Protein AF-A0A8J1KWU6-F1 (afdb_monomer_lite)

Organism: Xenopus laevis (NCBI:txid8355)

Radius of gyration: 16.9 Å; chains: 1; bounding box: 34×45×40 Å

pLDDT: mean 70.38, std 17.35, range [33.56, 88.12]

Structure (mmCIF, N/CA/C/O backbone):
data_AF-A0A8J1KWU6-F1
#
_entry.id   AF-A0A8J1KWU6-F1
#
loop_
_atom_site.group_PDB
_atom_site.id
_atom_site.type_symbol
_atom_site.label_atom_id
_atom_site.label_alt_id
_atom_site.label_comp_id
_atom_site.label_asym_id
_atom_site.label_entity_id
_atom_site.label_seq_id
_atom_site.pdbx_PDB_ins_code
_atom_site.Cartn_x
_atom_site.Cartn_y
_atom_site.Cartn_z
_atom_site.occupancy
_atom_site.B_iso_or_equiv
_atom_site.auth_seq_id
_atom_site.auth_comp_id
_atom_site.auth_asym_id
_atom_site.auth_atom_id
_atom_site.pdbx_PDB_model_num
ATOM 1 N N . MET A 1 1 ? -2.453 -13.716 -10.017 1.00 56.38 1 MET A N 1
ATOM 2 C CA . MET A 1 1 ? -1.725 -12.436 -10.138 1.00 56.38 1 MET A CA 1
ATOM 3 C C . MET A 1 1 ? -2.757 -11.379 -10.436 1.00 56.38 1 MET A C 1
ATOM 5 O O . MET A 1 1 ? -3.770 -11.721 -11.030 1.00 56.38 1 MET A O 1
ATOM 9 N N . VAL A 1 2 ? -2.551 -10.167 -9.943 1.00 70.69 2 VAL A N 1
ATOM 10 C CA . VAL A 1 2 ? -3.489 -9.069 -10.153 1.00 70.69 2 VAL A CA 1
ATOM 11 C C . VAL A 1 2 ? -2.842 -8.108 -11.132 1.00 70.69 2 VAL A C 1
ATOM 13 O O . VAL A 1 2 ? -1.773 -7.580 -10.847 1.00 70.69 2 VAL A O 1
ATOM 16 N N . ASP A 1 3 ? -3.450 -7.941 -12.300 1.00 74.50 3 ASP A N 1
ATOM 17 C CA . ASP A 1 3 ? -2.881 -7.119 -13.368 1.00 74.50 3 ASP A CA 1
ATOM 18 C C . ASP A 1 3 ? -3.310 -5.650 -13.278 1.00 74.50 3 ASP A C 1
ATOM 20 O O . ASP A 1 3 ? -2.593 -4.798 -13.798 1.00 74.50 3 ASP A O 1
ATOM 24 N N . ASN A 1 4 ? -4.394 -5.352 -12.549 1.00 80.44 4 ASN A N 1
ATOM 25 C CA . ASN A 1 4 ? -4.962 -4.012 -12.402 1.00 80.44 4 ASN A CA 1
ATOM 26 C C . ASN A 1 4 ? -5.066 -3.581 -10.934 1.00 80.44 4 ASN A C 1
ATOM 28 O O . ASN A 1 4 ? -5.247 -4.399 -10.034 1.00 80.44 4 ASN A O 1
ATOM 32 N N . PHE A 1 5 ? -4.987 -2.273 -10.676 1.00 81.00 5 PHE A N 1
ATOM 33 C CA . PHE A 1 5 ? -5.159 -1.737 -9.322 1.00 81.00 5 PHE A CA 1
ATOM 34 C C . PHE A 1 5 ? -6.582 -1.918 -8.776 1.00 81.00 5 PHE A C 1
ATOM 36 O O . PHE A 1 5 ? -6.747 -2.086 -7.567 1.00 81.00 5 PHE A O 1
ATOM 43 N N . ASP A 1 6 ? -7.579 -1.971 -9.658 1.00 81.44 6 ASP A N 1
ATOM 44 C CA . ASP A 1 6 ? -8.992 -2.123 -9.295 1.00 81.44 6 ASP A CA 1
ATOM 45 C C . ASP A 1 6 ? -9.287 -3.479 -8.630 1.00 81.44 6 ASP A C 1
ATOM 47 O O . ASP A 1 6 ? -10.048 -3.565 -7.665 1.00 81.44 6 ASP A O 1
ATOM 51 N N . ASP A 1 7 ? -8.587 -4.534 -9.048 1.00 81.88 7 ASP A N 1
ATOM 52 C CA . ASP A 1 7 ? -8.736 -5.884 -8.492 1.00 81.88 7 ASP A CA 1
ATOM 53 C C . ASP A 1 7 ? -8.140 -6.016 -7.074 1.00 81.88 7 ASP A C 1
ATOM 55 O O . ASP A 1 7 ? -8.356 -7.015 -6.382 1.00 81.88 7 ASP A O 1
ATOM 59 N N . MET A 1 8 ? -7.386 -5.013 -6.603 1.00 77.94 8 MET A N 1
ATOM 60 C CA . MET A 1 8 ? -6.784 -5.008 -5.263 1.00 77.94 8 MET A CA 1
ATOM 61 C C . MET A 1 8 ? -7.727 -4.497 -4.163 1.00 77.94 8 MET A C 1
ATOM 63 O O . MET A 1 8 ? -7.307 -4.419 -3.009 1.00 77.94 8 MET A O 1
ATOM 67 N N . SER A 1 9 ? -8.999 -4.206 -4.485 1.00 81.19 9 SER A N 1
ATOM 68 C CA . SER A 1 9 ? -10.028 -3.770 -3.517 1.00 81.19 9 SER A CA 1
ATOM 69 C C . SER A 1 9 ? -9.594 -2.551 -2.685 1.00 81.19 9 SER A C 1
ATOM 71 O O . SER A 1 9 ? -9.759 -2.507 -1.463 1.00 81.19 9 SER A O 1
ATOM 73 N N . LEU A 1 10 ? -8.980 -1.573 -3.350 1.00 84.69 10 LEU A N 1
ATOM 74 C CA . LEU A 1 10 ? -8.478 -0.346 -2.735 1.00 84.69 10 LEU A CA 1
ATOM 75 C C . LEU A 1 10 ? -9.589 0.698 -2.582 1.00 84.69 10 LEU A C 1
ATOM 77 O O . LEU A 1 10 ? -10.556 0.712 -3.339 1.00 84.69 10 LEU A O 1
ATOM 81 N N . LYS A 1 11 ? -9.432 1.606 -1.613 1.00 86.69 11 LYS A N 1
ATOM 82 C CA . LYS A 1 11 ? -10.301 2.785 -1.480 1.00 86.69 11 LYS A CA 1
ATOM 83 C C . LYS A 1 11 ? -10.214 3.640 -2.751 1.00 86.69 11 LYS A C 1
ATOM 85 O O . LYS A 1 11 ? -9.120 3.863 -3.267 1.00 86.69 11 LYS A O 1
ATOM 90 N N . GLU A 1 12 ? -11.336 4.192 -3.212 1.00 85.50 12 GLU A N 1
ATOM 91 C CA . GLU A 1 12 ? -11.381 5.047 -4.415 1.00 85.50 12 GLU A CA 1
ATOM 92 C C . GLU A 1 12 ? -10.442 6.260 -4.320 1.00 85.50 12 GLU A C 1
ATOM 94 O O . GLU A 1 12 ? -9.789 6.636 -5.294 1.00 85.50 12 GLU A O 1
ATOM 99 N N . SER A 1 13 ? -10.309 6.842 -3.125 1.00 84.94 13 SER A N 1
ATOM 100 C CA . SER A 1 13 ? -9.370 7.937 -2.859 1.00 84.94 13 SER A CA 1
ATOM 101 C C . SER A 1 13 ? -7.911 7.529 -3.084 1.00 84.94 13 SER A C 1
ATOM 103 O O . SER A 1 13 ? -7.123 8.316 -3.610 1.00 84.94 13 SER A O 1
ATOM 105 N N . LEU A 1 14 ? -7.561 6.289 -2.735 1.00 84.69 14 LEU A N 1
ATOM 106 C CA . LEU A 1 14 ? -6.234 5.724 -2.943 1.00 84.69 14 LEU A CA 1
ATOM 107 C C . LEU A 1 14 ? -6.017 5.351 -4.416 1.00 84.69 14 LEU A C 1
ATOM 109 O O . LEU A 1 14 ? -4.969 5.677 -4.970 1.00 84.69 14 LEU A O 1
ATOM 113 N N . LEU A 1 15 ? -7.021 4.759 -5.075 1.00 85.50 15 LEU A N 1
ATOM 114 C CA . LEU A 1 15 ? -6.993 4.472 -6.517 1.00 85.50 15 LEU A CA 1
ATOM 115 C C . LEU A 1 15 ? -6.746 5.739 -7.341 1.00 85.50 15 LEU A C 1
ATOM 117 O O . LEU A 1 15 ? -5.918 5.732 -8.249 1.00 85.50 15 LEU A O 1
ATOM 121 N N . ARG A 1 16 ? -7.377 6.860 -6.971 1.00 84.88 16 ARG A N 1
ATOM 122 C CA . ARG A 1 16 ? -7.160 8.153 -7.634 1.00 84.88 16 ARG A CA 1
ATOM 123 C C . ARG A 1 16 ? -5.720 8.653 -7.509 1.00 84.88 16 ARG A C 1
ATOM 125 O O . ARG A 1 16 ? -5.194 9.220 -8.461 1.00 84.88 16 ARG A O 1
ATOM 132 N N . GLY A 1 17 ? -5.077 8.434 -6.361 1.00 83.56 17 GLY A N 1
ATOM 133 C CA . GLY A 1 17 ? -3.660 8.762 -6.167 1.00 83.56 17 GLY A CA 1
ATOM 134 C C . GLY A 1 17 ? -2.718 7.846 -6.955 1.00 83.56 17 GLY A C 1
ATOM 135 O O . GLY A 1 17 ? -1.631 8.263 -7.350 1.00 83.56 17 GLY A O 1
ATOM 136 N N . ILE A 1 18 ? -3.146 6.610 -7.215 1.00 82.19 18 ILE A N 1
ATOM 137 C CA . ILE A 1 18 ? -2.378 5.604 -7.954 1.00 82.19 18 ILE A CA 1
ATOM 138 C C . ILE A 1 18 ? -2.562 5.725 -9.475 1.00 82.19 18 ILE A C 1
ATOM 140 O O . ILE A 1 18 ? -1.732 5.212 -10.215 1.00 82.19 18 ILE A O 1
ATOM 144 N N . TYR A 1 19 ? -3.557 6.473 -9.960 1.00 70.31 19 TYR A N 1
ATOM 145 C CA . TYR A 1 19 ? -3.879 6.639 -11.390 1.00 70.31 19 TYR A CA 1
ATOM 146 C C . TYR A 1 19 ? -2.730 7.192 -12.270 1.00 70.31 19 TYR A C 1
ATOM 148 O O . TYR A 1 19 ? -2.845 7.225 -13.490 1.00 70.31 19 TYR A O 1
ATOM 156 N N . GLY A 1 20 ? -1.607 7.616 -11.678 1.00 70.94 20 GLY A N 1
ATOM 157 C CA . GLY A 1 20 ? -0.356 7.921 -12.388 1.00 70.94 20 GLY A CA 1
ATOM 158 C C . GLY A 1 20 ? 0.530 6.703 -12.706 1.00 70.94 20 GLY A C 1
ATOM 159 O O . GLY A 1 20 ? 1.592 6.871 -13.300 1.00 70.94 20 GLY A O 1
ATOM 160 N N . PHE A 1 21 ? 0.130 5.492 -12.306 1.00 75.38 21 PHE A N 1
ATOM 161 C CA . PHE A 1 21 ? 0.843 4.238 -12.548 1.00 75.38 21 PHE A CA 1
ATOM 162 C C . PHE A 1 21 ? -0.046 3.275 -13.344 1.00 75.38 21 PHE A C 1
ATOM 164 O O . PHE A 1 21 ? -1.099 2.867 -12.867 1.00 75.38 21 PHE A O 1
ATOM 171 N N . GLU A 1 22 ? 0.392 2.872 -14.539 1.00 71.81 22 GLU A N 1
ATOM 172 C CA . GLU A 1 22 ? -0.413 2.015 -15.427 1.00 71.81 22 GLU A CA 1
ATOM 173 C C . GLU A 1 22 ? -0.501 0.555 -14.961 1.00 71.81 22 GLU A C 1
ATOM 175 O O . GLU A 1 22 ? -1.536 -0.081 -15.133 1.00 71.81 22 GLU A O 1
ATOM 180 N N . LYS A 1 23 ? 0.569 0.001 -14.367 1.00 81.25 23 LYS A N 1
ATOM 181 C CA . LYS A 1 23 ? 0.607 -1.411 -13.953 1.00 81.25 23 LYS A CA 1
ATOM 182 C C . LYS A 1 23 ? 1.258 -1.597 -12.577 1.00 81.25 23 LYS A C 1
ATOM 184 O O . LYS A 1 23 ? 2.349 -1.062 -12.354 1.00 81.25 23 LYS A O 1
ATOM 189 N N . PRO A 1 24 ? 0.657 -2.385 -11.661 1.00 81.88 24 PRO A N 1
ATOM 190 C CA . PRO A 1 24 ? 1.278 -2.703 -10.381 1.00 81.88 24 PRO A CA 1
ATOM 191 C C . PRO A 1 24 ? 2.558 -3.521 -10.572 1.00 81.88 24 PRO A C 1
ATOM 193 O O . PRO A 1 24 ? 2.605 -4.477 -11.355 1.00 81.88 24 PRO A O 1
ATOM 196 N N . SER A 1 25 ? 3.597 -3.182 -9.807 1.00 84.12 25 SER A N 1
ATOM 197 C CA . SER A 1 25 ? 4.847 -3.943 -9.783 1.00 84.12 25 SER A CA 1
ATOM 198 C C . SER A 1 25 ? 4.624 -5.357 -9.237 1.00 84.12 25 SER A C 1
ATOM 200 O O . SER A 1 25 ? 3.723 -5.593 -8.432 1.00 84.12 25 SER A O 1
ATOM 202 N N . ALA A 1 26 ? 5.495 -6.308 -9.587 1.00 83.12 26 ALA A N 1
ATOM 203 C CA . ALA A 1 26 ? 5.401 -7.685 -9.088 1.00 83.12 26 ALA A CA 1
ATOM 204 C C . ALA A 1 26 ? 5.380 -7.786 -7.545 1.00 83.12 26 ALA A C 1
ATOM 206 O O . ALA A 1 26 ? 4.800 -8.722 -6.996 1.00 83.12 26 ALA A O 1
ATOM 207 N N . MET A 1 27 ? 5.993 -6.828 -6.838 1.00 83.75 27 MET A N 1
ATOM 208 C CA . MET A 1 27 ? 5.911 -6.735 -5.376 1.00 83.75 27 MET A CA 1
ATOM 209 C C . MET A 1 27 ? 4.536 -6.228 -4.921 1.00 83.75 27 MET A C 1
ATOM 211 O O . MET A 1 27 ? 3.929 -6.845 -4.053 1.00 83.75 27 MET A O 1
ATOM 215 N N . GLN A 1 28 ? 4.007 -5.167 -5.538 1.00 83.00 28 GLN A N 1
ATOM 216 C CA . GLN A 1 28 ? 2.680 -4.627 -5.214 1.00 83.00 28 GLN A CA 1
ATOM 217 C C . GLN A 1 28 ? 1.576 -5.674 -5.415 1.00 83.00 28 GLN A C 1
ATOM 219 O O . GLN A 1 28 ? 0.736 -5.855 -4.538 1.00 83.00 28 GLN A O 1
ATOM 224 N N . GLN A 1 29 ? 1.642 -6.445 -6.505 1.00 84.94 29 GLN A N 1
ATOM 225 C CA . GLN A 1 29 ? 0.694 -7.534 -6.778 1.00 84.94 29 GLN A CA 1
ATOM 226 C C . GLN A 1 29 ? 0.711 -8.629 -5.703 1.00 84.94 29 GLN A C 1
ATOM 228 O O . GLN A 1 29 ? -0.308 -9.259 -5.429 1.00 84.94 29 GLN A O 1
ATOM 233 N N . ARG A 1 30 ? 1.873 -8.880 -5.089 1.00 82.19 30 ARG A N 1
ATOM 234 C CA . ARG A 1 30 ? 2.035 -9.866 -4.007 1.00 82.19 30 ARG A CA 1
ATOM 235 C C . ARG A 1 30 ? 1.699 -9.303 -2.630 1.00 82.19 30 ARG A C 1
ATOM 237 O O . ARG A 1 30 ? 1.596 -10.071 -1.681 1.00 82.19 30 ARG A O 1
ATOM 244 N N . ALA A 1 31 ? 1.512 -7.992 -2.516 1.00 81.12 31 ALA A N 1
ATOM 245 C CA . ALA A 1 31 ? 1.278 -7.300 -1.256 1.00 81.12 31 ALA A CA 1
ATOM 246 C C . ALA A 1 31 ? -0.199 -7.011 -0.957 1.00 81.12 31 ALA A C 1
ATOM 248 O O . ALA A 1 31 ? -0.513 -6.369 0.041 1.00 81.12 31 ALA A O 1
ATOM 249 N N . ILE A 1 32 ? -1.115 -7.552 -1.762 1.00 80.81 32 ILE A N 1
ATOM 250 C CA . ILE A 1 32 ? -2.550 -7.643 -1.457 1.00 80.81 32 ILE A CA 1
ATOM 251 C C . ILE A 1 32 ? -2.836 -8.085 -0.007 1.00 80.81 32 ILE A C 1
ATOM 253 O O . ILE A 1 32 ? -3.697 -7.475 0.626 1.00 80.81 32 ILE A O 1
ATOM 257 N N . PRO A 1 33 ? -2.151 -9.091 0.579 1.00 78.81 33 PRO A N 1
ATOM 258 C CA . PRO A 1 33 ? -2.358 -9.427 1.987 1.00 78.81 33 PRO A CA 1
ATOM 259 C C . PRO A 1 33 ? -2.013 -8.278 2.953 1.00 78.81 33 PRO A C 1
ATOM 261 O O . PRO A 1 33 ? -2.744 -8.085 3.921 1.00 78.81 33 PRO A O 1
ATOM 264 N N . CYS A 1 34 ? -0.993 -7.459 2.673 1.00 82.19 34 CYS A N 1
ATOM 265 C CA . CYS A 1 34 ? -0.658 -6.286 3.497 1.00 82.19 34 CYS A CA 1
ATOM 266 C C . CYS A 1 34 ? -1.788 -5.245 3.480 1.00 82.19 34 CYS A C 1
ATOM 268 O O . CYS A 1 34 ? -2.137 -4.655 4.501 1.00 82.19 34 CYS A O 1
ATOM 270 N N . ILE A 1 35 ? -2.385 -5.047 2.303 1.00 82.19 35 ILE A N 1
ATOM 271 C CA . ILE A 1 35 ? -3.479 -4.098 2.059 1.00 82.19 35 ILE A CA 1
ATOM 272 C C . ILE A 1 35 ? -4.744 -4.516 2.823 1.00 82.19 35 ILE A C 1
ATOM 274 O O . ILE A 1 35 ? -5.492 -3.667 3.300 1.00 82.19 35 ILE A O 1
ATOM 278 N N . LYS A 1 36 ? -4.950 -5.825 3.002 1.00 82.12 36 LYS A N 1
ATOM 279 C CA . LYS A 1 36 ? -6.047 -6.394 3.800 1.00 82.12 36 LYS A CA 1
ATOM 280 C C . LYS A 1 36 ? -5.813 -6.338 5.316 1.00 82.12 36 LYS A C 1
ATOM 282 O O . LYS A 1 36 ? -6.698 -6.739 6.064 1.00 82.12 36 LYS A O 1
ATOM 287 N N . GLY A 1 37 ? -4.653 -5.858 5.771 1.00 81.75 37 GLY A N 1
ATOM 288 C CA . GLY A 1 37 ? -4.324 -5.760 7.196 1.00 81.75 37 GLY A CA 1
ATOM 289 C C . GLY A 1 37 ? -3.748 -7.036 7.811 1.00 81.75 37 GLY A C 1
ATOM 290 O O . GLY A 1 37 ? -3.741 -7.160 9.031 1.00 81.75 37 GLY A O 1
ATOM 291 N N . TYR A 1 38 ? -3.270 -7.982 6.997 1.00 82.75 38 TYR A N 1
ATOM 292 C CA . TYR A 1 38 ? -2.531 -9.135 7.510 1.00 82.75 38 TYR A CA 1
ATOM 293 C C . TYR A 1 38 ? -1.067 -8.777 7.775 1.00 82.75 38 TYR A C 1
ATOM 295 O O . TYR A 1 38 ? -0.462 -7.994 7.039 1.00 82.75 38 TYR A O 1
ATOM 303 N N . ASP A 1 39 ? -0.481 -9.425 8.779 1.00 84.25 39 ASP A N 1
ATOM 304 C CA . ASP A 1 39 ? 0.960 -9.382 9.006 1.00 84.25 39 ASP A CA 1
ATOM 305 C C . ASP A 1 39 ? 1.684 -10.133 7.886 1.00 84.25 39 ASP A C 1
ATOM 307 O O . ASP A 1 39 ? 1.450 -11.319 7.643 1.00 84.25 39 ASP A O 1
ATOM 311 N N . VAL A 1 40 ? 2.579 -9.435 7.189 1.00 83.25 40 VAL A N 1
ATOM 312 C CA . VAL A 1 40 ? 3.299 -9.973 6.033 1.00 83.25 40 VAL A CA 1
ATOM 313 C C . VAL A 1 40 ? 4.770 -9.604 6.125 1.00 83.25 40 VAL A C 1
ATOM 315 O O . VAL A 1 40 ? 5.133 -8.444 6.314 1.00 83.25 40 VAL A O 1
ATOM 318 N N . ILE A 1 41 ? 5.632 -10.596 5.912 1.00 83.69 41 ILE A N 1
ATOM 319 C CA . ILE A 1 41 ? 7.061 -10.381 5.691 1.00 83.69 41 ILE A CA 1
ATOM 320 C C . ILE A 1 41 ? 7.296 -10.410 4.183 1.00 83.69 41 ILE A C 1
ATOM 322 O O . ILE A 1 41 ? 7.214 -11.462 3.553 1.00 83.69 41 ILE A O 1
ATOM 326 N N . ALA A 1 42 ? 7.584 -9.249 3.599 1.00 80.44 42 ALA A N 1
ATOM 327 C CA . ALA A 1 42 ? 7.859 -9.114 2.174 1.00 80.44 42 ALA A CA 1
ATOM 328 C C . ALA A 1 42 ? 9.347 -8.827 1.931 1.00 80.44 42 ALA A C 1
ATOM 330 O O . ALA A 1 42 ? 9.898 -7.851 2.443 1.00 80.44 42 ALA A O 1
ATOM 331 N N . GLN A 1 43 ? 9.997 -9.650 1.106 1.00 85.31 43 GLN A N 1
ATOM 332 C CA . GLN A 1 43 ? 11.367 -9.427 0.643 1.00 85.31 43 GLN A CA 1
ATOM 333 C C . GLN 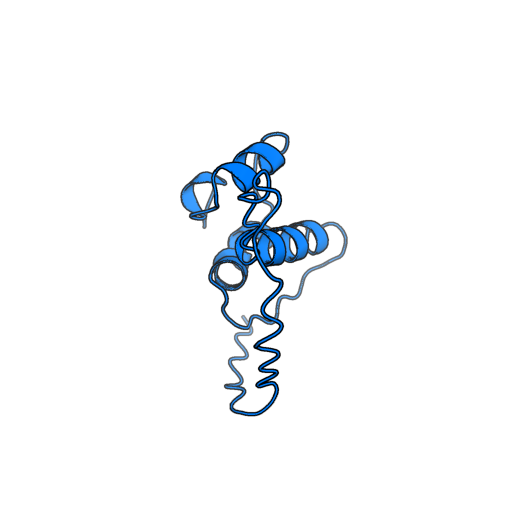A 1 43 ? 11.377 -9.142 -0.858 1.00 85.31 43 GLN A C 1
ATOM 335 O O . GLN A 1 43 ? 10.783 -9.870 -1.648 1.00 85.31 43 GLN A O 1
ATOM 340 N N . ALA A 1 44 ? 12.072 -8.080 -1.265 1.00 82.56 44 ALA A N 1
ATOM 341 C CA . ALA A 1 44 ? 12.399 -7.853 -2.669 1.00 82.56 44 ALA A CA 1
ATOM 342 C C . ALA A 1 44 ? 13.647 -7.001 -2.845 1.00 82.56 44 ALA A C 1
ATOM 344 O O . ALA A 1 44 ? 14.040 -6.235 -1.962 1.00 82.56 44 ALA A O 1
ATOM 345 N N . GLN A 1 45 ? 14.207 -7.076 -4.048 1.00 84.75 45 GLN A N 1
ATOM 346 C CA . GLN A 1 45 ? 15.340 -6.280 -4.503 1.00 84.75 45 GLN A CA 1
ATOM 347 C C . GLN A 1 45 ? 15.029 -4.771 -4.512 1.00 84.75 45 GLN A C 1
ATOM 349 O O . GLN A 1 45 ? 13.865 -4.357 -4.505 1.00 84.75 45 GLN A O 1
ATOM 354 N N . SER A 1 46 ? 16.058 -3.921 -4.467 1.00 83.75 46 SER A N 1
ATOM 355 C CA . SER A 1 46 ? 15.893 -2.467 -4.624 1.00 83.75 46 SER A CA 1
ATOM 356 C C . SER A 1 46 ? 15.201 -2.120 -5.953 1.00 83.75 46 SER A C 1
ATOM 358 O O . SER A 1 46 ? 15.305 -2.874 -6.913 1.00 83.75 46 SER A O 1
ATOM 360 N N . GLY A 1 47 ? 14.444 -1.018 -5.991 1.00 78.94 47 GLY A N 1
ATOM 361 C CA . GLY A 1 47 ? 13.722 -0.573 -7.195 1.00 78.94 47 GLY A CA 1
ATOM 362 C C . GLY A 1 47 ? 12.403 -1.298 -7.507 1.00 78.94 47 GLY A C 1
ATOM 363 O O . GLY A 1 47 ? 11.737 -0.959 -8.473 1.00 78.94 47 GLY A O 1
ATOM 364 N N . THR A 1 48 ? 11.967 -2.254 -6.681 1.00 79.69 48 THR A N 1
ATOM 365 C CA . THR A 1 48 ? 10.749 -3.064 -6.930 1.00 79.69 48 THR A CA 1
ATOM 366 C C . THR A 1 48 ? 9.444 -2.470 -6.378 1.00 79.69 48 THR A C 1
ATOM 368 O O . THR A 1 48 ? 8.397 -3.110 -6.444 1.00 79.69 48 THR A O 1
ATOM 371 N N . GLY A 1 49 ? 9.471 -1.253 -5.823 1.00 78.94 49 GLY A N 1
ATOM 372 C CA . GLY A 1 49 ? 8.261 -0.575 -5.332 1.00 78.94 49 GLY A CA 1
ATOM 373 C C . GLY A 1 49 ? 7.818 -0.945 -3.908 1.00 78.94 49 GLY A C 1
ATOM 374 O O . GLY A 1 49 ? 6.662 -0.722 -3.552 1.00 78.94 49 GLY A O 1
ATOM 375 N N . LYS A 1 50 ? 8.721 -1.475 -3.064 1.00 86.62 50 LYS A N 1
ATOM 376 C CA . LYS A 1 50 ? 8.443 -1.776 -1.639 1.00 86.62 50 LYS A CA 1
ATOM 377 C C . LYS A 1 50 ? 7.910 -0.566 -0.864 1.00 86.62 50 LYS A C 1
ATOM 379 O O . LYS A 1 50 ? 6.961 -0.707 -0.104 1.00 86.62 50 LYS A O 1
ATOM 384 N N . THR A 1 51 ? 8.483 0.618 -1.089 1.00 87.00 51 THR A N 1
ATOM 385 C CA . THR A 1 51 ? 8.058 1.858 -0.421 1.00 87.00 51 THR A CA 1
ATOM 386 C C . THR A 1 51 ? 6.612 2.199 -0.757 1.00 87.00 51 THR A C 1
ATOM 388 O O . THR A 1 51 ? 5.797 2.315 0.146 1.00 87.00 51 THR A O 1
ATOM 391 N N . ALA A 1 52 ? 6.268 2.256 -2.048 1.00 85.19 52 ALA A N 1
ATOM 392 C CA . ALA A 1 52 ? 4.901 2.529 -2.494 1.00 85.19 52 ALA A CA 1
ATOM 393 C C . ALA A 1 52 ? 3.909 1.487 -1.958 1.00 85.19 52 ALA A C 1
ATOM 395 O O . ALA A 1 52 ? 2.818 1.826 -1.521 1.00 85.19 52 ALA A O 1
ATOM 396 N N . THR A 1 53 ? 4.317 0.218 -1.934 1.00 85.62 53 THR A N 1
ATOM 397 C CA . THR A 1 53 ? 3.522 -0.879 -1.370 1.00 85.62 53 THR A CA 1
ATOM 398 C C . THR A 1 53 ? 3.210 -0.663 0.113 1.00 85.62 53 THR A C 1
ATOM 400 O O . THR A 1 53 ? 2.062 -0.798 0.538 1.00 85.62 53 THR A O 1
ATOM 403 N N . PHE A 1 54 ? 4.226 -0.309 0.900 1.00 86.06 54 PHE A N 1
ATOM 404 C CA . PHE A 1 54 ? 4.086 -0.068 2.332 1.00 86.06 54 PHE A CA 1
ATOM 405 C C . PHE A 1 54 ? 3.230 1.172 2.610 1.00 86.06 54 PHE A C 1
ATOM 407 O O . PHE A 1 54 ? 2.291 1.109 3.399 1.00 86.06 54 PHE A O 1
ATOM 414 N N . THR A 1 55 ? 3.483 2.270 1.894 1.00 88.12 55 THR A N 1
ATOM 415 C CA . THR A 1 55 ? 2.691 3.500 1.988 1.00 88.12 55 THR A CA 1
ATOM 416 C C . THR A 1 55 ? 1.225 3.253 1.634 1.00 88.12 55 THR A C 1
ATOM 418 O O . THR A 1 55 ? 0.351 3.634 2.404 1.00 88.12 55 THR A O 1
ATOM 421 N N . ASN A 1 56 ? 0.943 2.555 0.529 1.00 86.38 56 ASN A N 1
ATOM 422 C CA . ASN A 1 56 ? -0.427 2.228 0.125 1.00 86.38 56 ASN A CA 1
ATOM 423 C C . ASN A 1 56 ? -1.131 1.342 1.158 1.00 86.38 56 ASN A C 1
ATOM 425 O O . ASN A 1 56 ? -2.305 1.557 1.439 1.00 86.38 56 ASN A O 1
ATOM 429 N N . SER A 1 57 ? -0.415 0.386 1.759 1.00 86.25 57 SER A N 1
ATOM 430 C CA . SER A 1 57 ? -0.976 -0.479 2.806 1.00 86.25 57 SER A CA 1
ATOM 431 C C . SER A 1 57 ? -1.383 0.327 4.043 1.00 86.25 57 SER A C 1
ATOM 433 O O . SER A 1 57 ? -2.467 0.118 4.578 1.00 86.25 57 SER A O 1
ATOM 435 N N . ILE A 1 58 ? -0.559 1.294 4.460 1.00 86.88 58 ILE A N 1
ATOM 436 C CA . ILE A 1 58 ? -0.890 2.195 5.573 1.00 86.88 58 ILE A CA 1
ATOM 437 C C . ILE A 1 58 ? -2.078 3.088 5.209 1.00 86.88 58 ILE A C 1
ATOM 439 O O . ILE A 1 58 ? -3.041 3.160 5.965 1.00 86.88 58 ILE A O 1
ATOM 443 N N . LEU A 1 59 ? -2.038 3.745 4.047 1.00 86.38 59 LEU A N 1
ATOM 444 C CA . LEU A 1 59 ? -3.107 4.644 3.599 1.00 86.38 59 LEU A CA 1
ATOM 445 C C . LEU A 1 59 ? -4.452 3.922 3.459 1.00 86.38 59 LEU A C 1
ATOM 447 O O . LEU A 1 59 ? -5.489 4.500 3.770 1.00 86.38 59 LEU A O 1
ATOM 451 N N . GLN A 1 60 ? -4.441 2.655 3.043 1.00 87.56 60 GLN A N 1
ATOM 452 C CA . GLN A 1 60 ? -5.647 1.835 2.984 1.00 87.56 60 GLN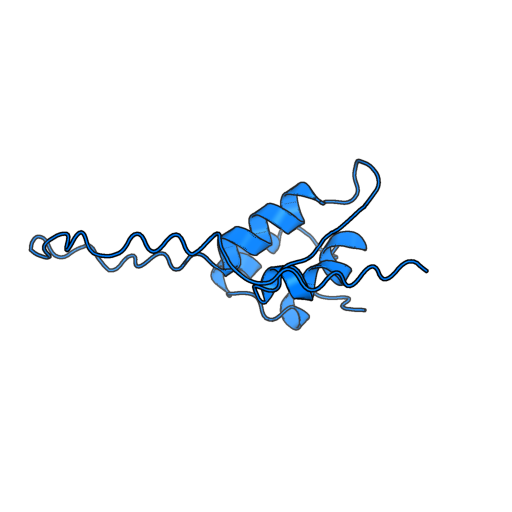 A CA 1
ATOM 453 C C . GLN A 1 60 ? -6.255 1.619 4.377 1.00 87.56 60 GLN A C 1
ATOM 455 O O . GLN A 1 60 ? -7.477 1.652 4.519 1.00 87.56 60 GLN A O 1
ATOM 460 N N . GLN A 1 61 ? -5.426 1.417 5.402 1.00 85.38 61 GLN A N 1
ATOM 461 C CA . GLN A 1 61 ? -5.883 1.199 6.778 1.00 85.38 61 GLN A CA 1
ATOM 462 C C . GLN A 1 61 ? -6.285 2.496 7.488 1.00 85.38 61 GLN A C 1
ATOM 464 O O . GLN A 1 61 ? -7.089 2.458 8.414 1.00 85.38 61 GLN A O 1
ATOM 469 N N . LEU A 1 62 ? -5.771 3.647 7.052 1.0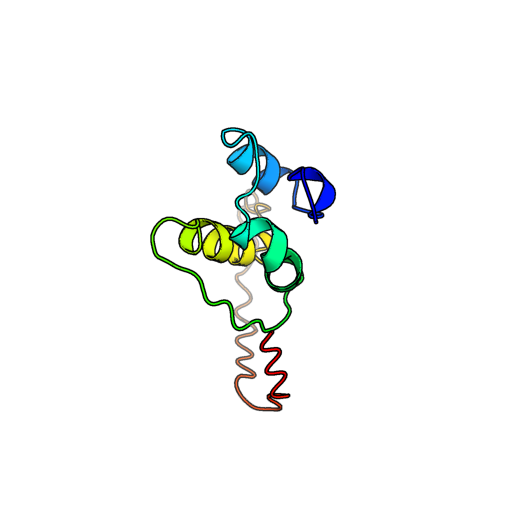0 85.56 62 LEU A N 1
ATOM 470 C CA . LEU A 1 62 ? -6.150 4.935 7.622 1.00 85.56 62 LEU A CA 1
ATOM 471 C C . LEU A 1 62 ? -7.591 5.301 7.241 1.00 85.56 62 LEU A C 1
ATOM 473 O O . LEU A 1 62 ? -7.963 5.383 6.066 1.00 85.56 62 LEU A O 1
ATOM 477 N N . GLU A 1 63 ? -8.411 5.546 8.255 1.00 76.12 63 GLU A N 1
ATOM 478 C CA . GLU A 1 63 ? -9.697 6.224 8.125 1.00 76.12 63 GLU A CA 1
ATOM 479 C C . GLU A 1 63 ? -9.497 7.680 8.530 1.00 76.12 63 GLU A C 1
ATOM 481 O O . GLU A 1 63 ? -9.274 7.996 9.697 1.00 76.12 63 GLU A O 1
ATOM 486 N N . ILE A 1 64 ? -9.499 8.567 7.536 1.00 73.38 64 ILE A N 1
ATOM 487 C CA . ILE A 1 64 ? -9.430 10.005 7.774 1.00 73.38 64 ILE A CA 1
ATOM 488 C C . ILE A 1 64 ? -10.870 10.494 7.833 1.00 73.38 64 ILE A C 1
ATOM 490 O O . ILE A 1 64 ? -11.516 10.689 6.804 1.00 73.38 64 ILE A O 1
ATOM 494 N N . ASP A 1 65 ? -11.376 10.646 9.049 1.00 66.44 65 ASP A N 1
ATOM 495 C CA . ASP A 1 65 ? -12.693 11.214 9.292 1.00 66.44 65 ASP A CA 1
ATOM 496 C C . ASP A 1 65 ? -12.601 12.740 9.119 1.00 66.44 65 ASP A C 1
ATOM 498 O O . ASP A 1 65 ? -12.200 13.473 10.020 1.00 66.44 65 ASP A O 1
ATOM 502 N N . LEU A 1 66 ? -12.885 13.226 7.908 1.00 62.66 66 LEU A N 1
ATOM 503 C CA . LEU A 1 66 ? -12.853 14.656 7.559 1.00 62.66 66 LEU A CA 1
ATOM 504 C C . LEU A 1 66 ? -14.129 15.398 8.003 1.00 62.66 66 LEU A C 1
ATOM 506 O O . LEU A 1 66 ? -14.450 16.459 7.476 1.00 62.66 66 LEU A O 1
ATOM 510 N N . SER A 1 67 ? -14.872 14.866 8.973 1.00 53.09 67 SER A N 1
ATOM 511 C CA . SER A 1 67 ? -16.154 15.410 9.439 1.00 53.09 67 SER A CA 1
ATOM 512 C C . SER A 1 67 ? -16.048 16.675 10.309 1.00 53.09 67 SER A C 1
ATOM 514 O O . SER A 1 67 ? -17.054 17.152 10.836 1.00 53.09 67 SER A O 1
ATOM 516 N N . THR A 1 68 ? -14.873 17.294 10.436 1.00 51.53 68 THR A N 1
ATOM 517 C CA . THR A 1 68 ? -14.716 18.543 11.191 1.00 51.53 68 THR A CA 1
ATOM 518 C C . THR A 1 68 ? -14.769 19.771 10.290 1.00 51.53 68 THR A C 1
ATOM 520 O O . THR A 1 68 ? -13.745 20.378 10.007 1.00 51.53 68 THR A O 1
ATOM 523 N N . ASP A 1 69 ? -15.990 20.166 9.938 1.00 54.56 69 ASP A N 1
ATOM 524 C CA . ASP A 1 69 ? -16.397 21.574 9.985 1.00 54.56 69 ASP A CA 1
ATOM 525 C C . ASP A 1 69 ? -17.735 21.667 10.736 1.00 54.56 69 ASP A C 1
ATOM 527 O O . ASP A 1 69 ? -18.815 21.933 10.215 1.00 54.56 69 ASP A O 1
ATOM 531 N N . SER A 1 70 ? -17.660 21.376 12.032 1.00 52.38 70 SER A N 1
ATOM 532 C CA . SER A 1 70 ? -18.624 21.830 13.031 1.00 52.38 70 SER A CA 1
ATOM 533 C C . SER A 1 70 ? -17.825 22.287 14.255 1.00 52.38 70 SER A C 1
ATOM 535 O O . SER A 1 70 ? -17.107 21.470 14.840 1.00 52.38 70 SER A O 1
ATOM 537 N N . PRO A 1 71 ? -17.897 23.571 14.660 1.00 50.47 71 PRO A N 1
ATOM 538 C CA . PRO A 1 71 ? -17.088 24.122 15.747 1.00 50.47 71 PRO A CA 1
ATOM 539 C C . PRO A 1 71 ? -17.660 23.724 17.121 1.00 50.47 71 PRO A C 1
ATOM 541 O O . PRO A 1 71 ? -18.121 24.568 17.885 1.00 50.47 71 PRO A O 1
ATOM 544 N N . GLY A 1 72 ? -17.682 22.424 17.439 1.00 49.84 72 GLY A N 1
ATOM 545 C CA . GLY A 1 72 ? -18.312 21.948 18.680 1.00 49.84 72 GLY A CA 1
ATOM 546 C C . GLY A 1 72 ? -18.132 20.478 19.082 1.00 49.84 72 GLY A C 1
ATOM 547 O O . GLY A 1 72 ? -18.801 20.039 20.015 1.00 49.84 72 GLY A O 1
ATOM 548 N N . GLY A 1 73 ? -17.260 19.698 18.438 1.00 39.44 73 GLY A N 1
ATOM 549 C CA . GLY A 1 73 ? -17.064 18.278 18.765 1.00 39.44 73 GLY A CA 1
ATOM 550 C C . GLY A 1 73 ? -15.823 18.031 19.622 1.00 39.44 73 GLY A C 1
ATOM 551 O O . GLY A 1 73 ? -14.703 18.160 19.145 1.00 39.44 73 GLY A O 1
ATOM 552 N N . ARG A 1 74 ? -16.011 17.675 20.896 1.00 40.00 74 ARG A N 1
ATOM 553 C CA . ARG A 1 74 ? -14.938 17.345 21.848 1.00 40.00 74 ARG A CA 1
ATOM 554 C C . ARG A 1 74 ? -14.041 16.227 21.312 1.00 40.00 74 ARG A C 1
ATOM 556 O O . ARG A 1 74 ? -14.527 15.146 20.993 1.00 40.00 74 ARG A O 1
ATOM 563 N N . LEU A 1 75 ? -12.729 16.454 21.356 1.00 47.62 75 LEU A N 1
ATOM 564 C CA . LEU A 1 75 ? -11.722 15.395 21.363 1.00 47.62 75 LEU A CA 1
ATOM 565 C C . LEU A 1 75 ? -11.994 14.474 22.561 1.00 47.62 75 LEU A C 1
ATOM 567 O O . LEU A 1 75 ? -11.568 14.752 23.681 1.00 47.62 75 LEU A O 1
ATOM 571 N N . SER A 1 76 ? -12.697 13.365 22.339 1.00 49.94 76 SER A N 1
ATOM 572 C CA . SER A 1 76 ? -12.580 12.218 23.232 1.00 49.94 76 SER A CA 1
ATOM 573 C C . SER A 1 76 ? -11.252 11.546 22.907 1.00 49.94 76 SER A C 1
ATOM 575 O O . SER A 1 76 ? -11.187 10.637 22.082 1.00 49.94 76 SER A O 1
ATOM 577 N N . GLN A 1 77 ? -10.179 11.982 23.574 1.00 53.16 77 GLN A N 1
ATOM 578 C CA . GLN A 1 77 ? -9.067 11.078 23.865 1.00 53.16 77 GLN A CA 1
ATOM 579 C C . GLN A 1 77 ? -9.695 9.799 24.418 1.00 53.16 77 GLN A C 1
ATOM 581 O O . GLN A 1 77 ? -10.310 9.914 25.465 1.00 53.16 77 GLN A O 1
ATOM 586 N N . ASN A 1 78 ? -9.669 8.667 23.699 1.00 47.00 78 ASN A N 1
ATOM 587 C CA . ASN A 1 78 ? -9.892 7.308 24.231 1.00 47.00 78 ASN A CA 1
ATOM 588 C C . ASN A 1 78 ? -9.799 6.229 23.130 1.00 47.00 78 ASN A C 1
ATOM 590 O O . ASN A 1 78 ? -10.807 5.645 22.733 1.00 47.00 78 ASN A O 1
ATOM 594 N N . ARG A 1 79 ? -8.577 5.915 22.681 1.00 39.34 79 ARG A N 1
ATOM 595 C CA . ARG A 1 79 ? -7.955 4.584 22.871 1.00 39.34 79 ARG A CA 1
ATOM 596 C C . ARG A 1 79 ? -6.673 4.456 22.052 1.00 39.34 79 ARG A C 1
ATOM 598 O O . ARG A 1 79 ? -6.668 4.035 20.904 1.00 39.34 79 ARG A O 1
ATOM 605 N N . CYS A 1 80 ? -5.560 4.716 22.728 1.00 43.41 80 CYS A N 1
ATOM 606 C CA . CYS A 1 80 ? -4.402 3.855 22.568 1.00 43.41 80 CYS A CA 1
ATOM 607 C C . CYS A 1 80 ? -4.813 2.465 23.078 1.00 43.41 80 CYS A C 1
ATOM 609 O O . CYS A 1 80 ? -5.058 2.291 24.270 1.00 43.41 80 CYS A O 1
ATOM 611 N N . THR A 1 81 ? -4.920 1.484 22.187 1.00 46.53 81 THR A N 1
ATOM 612 C CA . THR A 1 81 ? -4.721 0.082 22.564 1.00 46.53 81 THR A CA 1
ATOM 613 C C . THR A 1 81 ? -3.626 -0.481 21.682 1.00 46.53 81 THR A C 1
ATOM 615 O O . THR A 1 81 ? -3.877 -1.173 20.697 1.00 46.53 81 THR A O 1
ATOM 618 N N . THR A 1 82 ? -2.388 -0.165 22.052 1.00 40.72 82 THR A N 1
ATOM 619 C CA . THR A 1 82 ? -1.237 -1.002 21.732 1.00 40.72 82 THR A CA 1
ATOM 620 C C . THR A 1 82 ? -1.514 -2.402 22.275 1.00 40.72 82 THR A C 1
ATOM 622 O O . THR A 1 82 ? -1.384 -2.644 23.468 1.00 40.72 82 THR A O 1
ATOM 625 N N . ASN A 1 83 ? -1.893 -3.327 21.397 1.00 51.12 83 ASN A N 1
ATOM 626 C CA . ASN A 1 83 ? -1.790 -4.763 21.646 1.00 51.12 83 ASN A CA 1
ATOM 627 C C . ASN A 1 83 ? -0.630 -5.329 20.814 1.00 51.12 83 ASN A C 1
ATOM 629 O O . ASN A 1 83 ? -0.782 -6.302 20.084 1.00 51.12 83 ASN A O 1
ATOM 633 N N . TYR A 1 84 ? 0.557 -4.724 20.934 1.00 42.09 84 TYR A N 1
ATOM 634 C CA . TYR A 1 84 ? 1.804 -5.400 20.574 1.00 42.09 84 TYR A CA 1
ATOM 635 C C . TYR A 1 84 ? 2.125 -6.408 21.677 1.00 42.09 84 TYR A C 1
ATOM 637 O O . TYR A 1 84 ? 2.859 -6.128 22.620 1.00 42.09 84 TYR A O 1
ATOM 645 N N . GLY A 1 85 ? 1.491 -7.575 21.592 1.00 51.28 85 GLY A N 1
ATOM 646 C CA . GLY A 1 85 ? 1.694 -8.643 22.557 1.00 51.28 85 GLY A CA 1
ATOM 647 C C . GLY A 1 85 ? 0.610 -9.705 22.514 1.00 51.28 85 GLY A C 1
ATOM 648 O O . GLY A 1 85 ? -0.145 -9.809 23.474 1.00 51.28 85 GLY A O 1
ATOM 649 N N . LYS A 1 86 ? 0.545 -10.494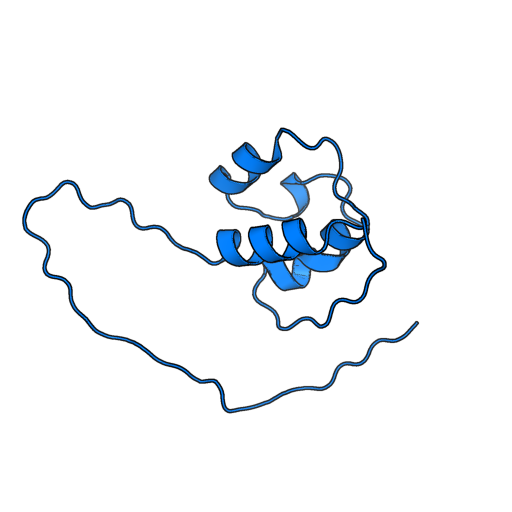 21.43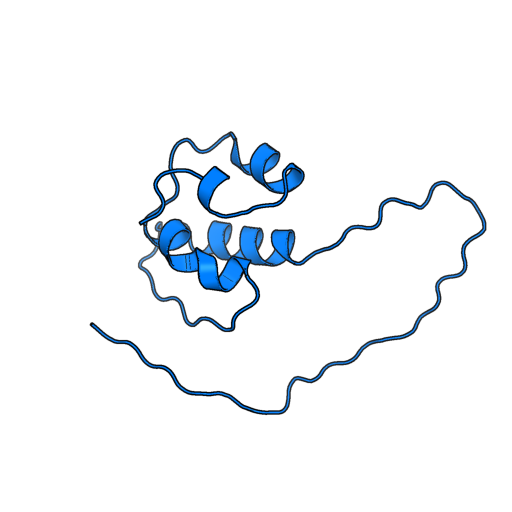0 1.00 50.69 86 LYS A N 1
ATOM 650 C CA . LYS A 1 86 ? 0.332 -11.959 21.449 1.00 50.69 86 LYS A CA 1
ATOM 651 C C . LYS A 1 86 ? 0.155 -12.514 20.028 1.00 50.69 86 LYS A C 1
ATOM 653 O O . LYS A 1 86 ? -0.682 -12.044 19.276 1.00 50.69 86 LYS A O 1
ATOM 658 N N . HIS A 1 87 ? 0.903 -13.590 19.770 1.00 41.41 87 HIS A N 1
ATOM 659 C CA . HIS A 1 87 ? 0.806 -14.535 18.649 1.00 41.41 87 HIS A CA 1
ATOM 660 C C . HIS A 1 87 ? 1.381 -14.104 17.291 1.00 41.41 87 HIS A C 1
ATOM 662 O O . HIS A 1 87 ? 0.683 -13.648 16.401 1.00 41.41 87 HIS A O 1
ATOM 668 N N . ILE A 1 88 ? 2.675 -14.399 17.122 1.00 50.00 88 ILE A N 1
ATOM 669 C CA . ILE A 1 88 ? 3.324 -14.603 15.822 1.00 50.00 88 ILE A CA 1
ATOM 670 C C . ILE A 1 88 ? 3.063 -16.060 15.392 1.00 50.00 88 ILE A C 1
ATOM 672 O O . ILE A 1 88 ? 3.682 -16.958 15.972 1.00 50.00 88 ILE A O 1
ATOM 676 N N . PRO A 1 89 ? 2.237 -16.356 14.376 1.00 40.34 89 PRO A N 1
ATOM 677 C CA . PRO A 1 89 ? 2.412 -17.572 13.600 1.00 40.34 89 PRO A CA 1
ATOM 678 C C . PRO A 1 89 ? 3.516 -17.326 12.563 1.00 40.34 89 PRO A C 1
ATOM 680 O O . PRO A 1 89 ? 3.380 -16.523 11.643 1.00 40.34 89 PRO A O 1
ATOM 683 N N . LYS A 1 90 ? 4.652 -18.011 12.723 1.00 41.00 90 LYS A N 1
ATOM 684 C CA . LYS A 1 90 ? 5.705 -18.055 11.704 1.00 41.00 90 LYS A CA 1
ATOM 685 C C . LYS A 1 90 ? 5.182 -18.841 10.499 1.00 41.00 90 LYS A C 1
ATOM 687 O O . LYS A 1 90 ? 5.272 -20.063 10.495 1.00 41.00 90 LYS A O 1
ATOM 692 N N . SER A 1 91 ? 4.689 -18.168 9.467 1.00 42.06 91 SER A N 1
ATOM 693 C CA . SER A 1 91 ? 4.554 -18.767 8.136 1.00 42.06 91 SER A CA 1
ATOM 694 C C . SER A 1 91 ? 5.671 -18.244 7.240 1.00 42.06 91 SER A C 1
ATOM 696 O O . SER A 1 91 ? 5.510 -17.297 6.474 1.00 42.06 91 SER A O 1
ATOM 698 N N . VAL A 1 92 ? 6.837 -18.880 7.374 1.00 45.06 92 VAL A N 1
ATOM 699 C CA . VAL A 1 92 ? 7.873 -18.882 6.340 1.00 45.06 92 VAL A CA 1
ATOM 700 C C . VAL A 1 92 ? 7.281 -19.640 5.157 1.00 45.06 92 VAL A C 1
ATOM 702 O O . VAL A 1 92 ? 7.033 -20.835 5.262 1.00 45.06 92 VAL A O 1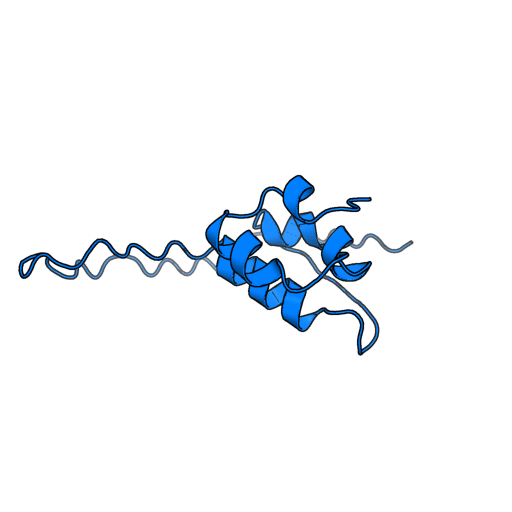
ATOM 705 N N . THR A 1 93 ? 7.028 -18.966 4.041 1.00 40.19 93 THR A N 1
ATOM 706 C CA . THR A 1 93 ? 6.869 -19.650 2.753 1.00 40.19 93 THR A CA 1
ATOM 707 C C . THR A 1 93 ? 7.987 -19.163 1.853 1.00 40.19 93 THR A C 1
ATOM 709 O O . THR A 1 93 ? 7.917 -18.101 1.244 1.00 40.19 93 THR A O 1
ATOM 712 N N . SER A 1 94 ? 9.064 -19.942 1.884 1.00 33.56 94 SER A N 1
ATOM 713 C CA . SER A 1 94 ? 10.112 -19.974 0.878 1.00 33.56 94 SER A CA 1
ATOM 714 C C . SER A 1 94 ? 9.680 -20.994 -0.167 1.00 33.56 94 SER A C 1
ATOM 716 O O . SER A 1 94 ? 9.546 -22.165 0.184 1.00 33.56 94 SER A O 1
ATOM 718 N N . GLN A 1 95 ? 9.470 -20.543 -1.401 1.00 38.97 95 GLN A N 1
ATOM 719 C CA . GLN A 1 95 ? 9.873 -21.181 -2.661 1.00 38.97 95 GLN A CA 1
ATOM 720 C C . GLN A 1 95 ? 9.560 -20.225 -3.815 1.00 38.97 95 GLN A C 1
ATOM 722 O O . GLN A 1 95 ? 8.445 -19.658 -3.827 1.00 38.97 95 GLN A O 1
#

Sequence (95 aa):
MVDNFDDMSLKESLLRGIYGFEKPSAMQQRAIPCIKGYDVIAQAQSGTGKTATFTNSILQQLEIDLSTDSPGGRLSQNRCTTNYGKHIPKSVTSQ

InterPro domains:
  IPR011545 DEAD/DEAH-box helicase domain [PF00270] (26-63)
  IPR027417 P-loop containing nucleoside triphosphate hydrolase [G3DSA:3.40.50.300] (1-85)
  IPR027417 P-loop containing nucleoside triphosphate hydrolase [SSF52540] (3-63)

Foldseek 3Di:
DDFDPVVLVADPVLVVVCVVPNGQFPQLVVLSCLLVVDDDDDDDDPPRCPVVSNVSSVVRVDDDPPVPPPPDDDPPPDDDDPPPDDDDDDDDDDD

Secondary structure (DSSP, 8-state):
---SSGGG---HHHHHHHTT-SS--HHHHH-HHHHTT--------TTSSHHHHHHHHHHHH--------STT-------------S---------